Protein AF-A0A4P7X062-F1 (afdb_monomer_lite)

Secondary structure (DSSP, 8-state):
-------GGGTSSSSSTT-----HHHHHHHHHHHHHTT--SHHHHHHHHHHHHHHTHHHHHHHTGGG---SB-TTSPBPHHHHHHHHHHIIIII-GGGGGT-

Structure (mmCIF, N/CA/C/O backbone):
data_AF-A0A4P7X062-F1
#
_entry.id   AF-A0A4P7X062-F1
#
loop_
_atom_site.group_PDB
_atom_site.id
_atom_site.type_symbol
_atom_site.label_atom_id
_atom_site.label_alt_id
_atom_site.label_comp_id
_atom_site.label_asym_id
_atom_site.label_entity_id
_atom_site.label_seq_id
_atom_site.pdbx_PDB_ins_code
_atom_site.Cartn_x
_atom_site.Cartn_y
_atom_site.Cartn_z
_atom_site.occupancy
_atom_site.B_iso_or_equiv
_atom_site.auth_seq_id
_atom_site.auth_comp_id
_atom_site.auth_asym_id
_atom_site.auth_atom_id
_atom_site.pdbx_PDB_model_num
ATOM 1 N N . MET A 1 1 ? -59.685 18.393 -11.778 1.00 42.72 1 MET A N 1
ATOM 2 C CA . MET A 1 1 ? -58.347 17.810 -12.022 1.00 42.72 1 MET A CA 1
ATOM 3 C C . MET A 1 1 ? -57.324 18.698 -11.328 1.00 42.72 1 MET A C 1
ATOM 5 O O . MET A 1 1 ? -57.318 19.889 -11.600 1.00 42.72 1 MET A O 1
ATOM 9 N N . LYS A 1 2 ? -56.561 18.174 -10.360 1.00 41.25 2 LYS A N 1
ATOM 10 C CA . LYS A 1 2 ? -55.531 18.930 -9.624 1.00 41.25 2 LYS A CA 1
ATOM 11 C C . LYS A 1 2 ? -54.170 18.545 -10.199 1.00 41.25 2 LYS A C 1
ATOM 13 O O . LYS A 1 2 ? -53.728 17.418 -10.009 1.00 41.25 2 LYS A O 1
ATOM 18 N N . THR A 1 3 ? -53.551 19.460 -10.935 1.00 49.38 3 THR A N 1
ATOM 19 C CA . THR A 1 3 ? -52.223 19.268 -11.523 1.00 49.38 3 THR A CA 1
ATOM 20 C C . THR A 1 3 ? -51.179 19.500 -10.436 1.00 49.38 3 THR A C 1
ATOM 22 O O . THR A 1 3 ? -51.031 20.616 -9.942 1.00 49.38 3 THR A O 1
ATOM 25 N N . ILE A 1 4 ? -50.495 18.436 -10.018 1.00 59.69 4 ILE A N 1
ATOM 26 C CA . ILE A 1 4 ? -49.382 18.514 -9.070 1.00 59.69 4 ILE A CA 1
ATOM 27 C C . ILE A 1 4 ? -48.150 18.948 -9.865 1.00 59.69 4 ILE A C 1
ATOM 29 O O . ILE A 1 4 ? -47.609 18.179 -10.654 1.00 59.69 4 ILE A O 1
ATOM 33 N N . ILE A 1 5 ? -47.735 20.199 -9.683 1.00 60.31 5 ILE A N 1
ATOM 34 C CA . ILE A 1 5 ? -46.484 20.725 -10.229 1.00 60.31 5 ILE A CA 1
ATOM 35 C C . ILE A 1 5 ? -45.390 20.332 -9.237 1.00 60.31 5 ILE A C 1
ATOM 37 O O . ILE A 1 5 ? -45.277 20.928 -8.168 1.00 60.31 5 ILE A O 1
ATOM 41 N N . ILE A 1 6 ? -44.626 19.288 -9.558 1.00 57.81 6 ILE A N 1
ATOM 42 C CA . ILE A 1 6 ? -43.456 18.894 -8.768 1.00 57.81 6 ILE A CA 1
ATOM 43 C C . ILE A 1 6 ? -42.337 19.891 -9.105 1.00 57.81 6 ILE A C 1
ATOM 45 O O . ILE A 1 6 ? -41.926 19.958 -10.266 1.00 57.81 6 ILE A O 1
ATOM 49 N N . PRO A 1 7 ? -41.850 20.699 -8.147 1.00 51.56 7 PRO A N 1
ATOM 50 C CA . PRO A 1 7 ? -40.789 21.655 -8.419 1.00 51.56 7 PRO A CA 1
ATOM 51 C C . PRO A 1 7 ? -39.494 20.909 -8.764 1.00 51.56 7 PRO A C 1
ATOM 53 O O . PRO A 1 7 ? -39.046 20.033 -8.023 1.00 51.56 7 PRO A O 1
ATOM 56 N N . ALA A 1 8 ? -38.866 21.300 -9.876 1.00 55.34 8 ALA A N 1
ATOM 57 C CA . ALA A 1 8 ? -37.628 20.720 -10.413 1.00 55.34 8 ALA A CA 1
ATOM 58 C C . ALA A 1 8 ? -36.429 20.744 -9.437 1.00 55.34 8 ALA A C 1
ATOM 60 O O . ALA A 1 8 ? -35.408 20.109 -9.686 1.00 55.34 8 ALA A O 1
ATOM 61 N N . PHE A 1 9 ? -36.557 21.431 -8.299 1.00 49.47 9 PHE A N 1
ATOM 62 C CA . PHE A 1 9 ? -35.538 21.505 -7.256 1.00 49.47 9 PHE A CA 1
ATOM 63 C C . PHE A 1 9 ? -35.280 20.180 -6.524 1.00 49.47 9 PHE A C 1
ATOM 65 O O . PHE A 1 9 ? -34.190 19.994 -5.991 1.00 49.47 9 PHE A O 1
ATOM 72 N N . VAL A 1 10 ? -36.229 19.236 -6.518 1.00 52.72 10 VAL A N 1
ATOM 73 C CA . VAL A 1 10 ? -36.042 17.947 -5.819 1.00 52.72 10 VAL A CA 1
ATOM 74 C C . VAL A 1 10 ? -35.147 16.986 -6.615 1.00 52.72 10 VAL A C 1
ATOM 76 O O . VAL A 1 10 ? -34.474 16.141 -6.032 1.00 52.72 10 VAL A O 1
ATOM 79 N N . PHE A 1 11 ? -35.060 17.142 -7.940 1.00 47.06 11 PHE A N 1
ATOM 80 C CA . PHE A 1 11 ? -34.259 16.248 -8.785 1.00 47.06 11 PHE A CA 1
ATOM 81 C C . PHE A 1 11 ? -32.755 16.570 -8.777 1.00 47.06 11 PHE A C 1
ATOM 83 O O . PHE A 1 11 ? -31.945 15.709 -9.111 1.00 47.06 11 PHE A O 1
ATOM 90 N N . LEU A 1 12 ? -32.362 17.780 -8.361 1.00 48.06 12 LEU A N 1
ATOM 91 C CA . LEU A 1 12 ? -30.958 18.206 -8.376 1.00 48.06 12 LEU A CA 1
ATOM 92 C C . LEU A 1 12 ? -30.141 17.651 -7.193 1.00 48.06 12 LEU A C 1
ATOM 94 O O . LEU A 1 12 ? -28.920 17.565 -7.280 1.00 48.06 12 LEU A O 1
ATOM 98 N N . VAL A 1 13 ? -30.797 17.234 -6.103 1.00 50.41 13 VAL A N 1
ATOM 99 C CA . VAL A 1 13 ? -30.122 16.719 -4.893 1.00 50.41 13 VAL A CA 1
ATOM 100 C C . VAL A 1 13 ? -29.726 15.240 -5.031 1.00 50.41 13 VAL A C 1
ATOM 102 O O . VAL A 1 13 ? -28.829 14.777 -4.339 1.00 50.41 13 VAL A O 1
ATOM 105 N N . LEU A 1 14 ? -30.336 14.496 -5.960 1.00 49.44 14 LEU A N 1
ATOM 106 C CA . LEU A 1 14 ? -30.070 13.062 -6.151 1.00 49.44 14 LEU A CA 1
ATOM 107 C C . LEU A 1 14 ? -28.886 12.760 -7.087 1.00 49.44 14 LEU A C 1
ATOM 109 O O . LEU A 1 14 ? -28.454 11.614 -7.162 1.00 49.44 14 LEU A O 1
ATOM 113 N N . LEU A 1 15 ? -28.347 13.762 -7.792 1.00 49.62 15 LEU A N 1
ATOM 114 C CA . LEU A 1 15 ? -27.241 13.571 -8.743 1.00 49.62 15 LEU A CA 1
ATOM 115 C C . LEU A 1 15 ? -25.850 13.812 -8.137 1.00 49.62 15 LEU A C 1
ATOM 117 O O . LEU A 1 15 ? -24.851 13.453 -8.756 1.00 49.62 15 LEU A O 1
ATOM 121 N N . THR A 1 16 ? -25.752 14.383 -6.933 1.00 48.78 16 THR A N 1
ATOM 122 C CA . THR A 1 16 ? -24.457 14.661 -6.284 1.00 48.78 16 THR A CA 1
ATOM 123 C C . THR A 1 16 ? -23.958 13.520 -5.396 1.00 48.78 16 THR A C 1
ATOM 125 O O . THR A 1 16 ? -22.808 13.542 -4.972 1.00 48.78 16 THR A O 1
ATOM 128 N N . SER A 1 17 ? -24.766 12.485 -5.145 1.00 40.97 17 SER A N 1
ATOM 129 C CA . SER A 1 17 ? -24.389 11.369 -4.258 1.00 40.97 17 SER A CA 1
ATOM 130 C C . SER A 1 17 ? -23.526 10.283 -4.921 1.00 40.97 17 SER A C 1
ATOM 132 O O . SER A 1 17 ? -23.230 9.274 -4.289 1.00 40.97 17 SER A O 1
ATOM 134 N N . CYS A 1 18 ? -23.090 10.481 -6.169 1.00 49.00 18 CYS A N 1
ATOM 135 C CA . CYS A 1 18 ? -22.209 9.556 -6.890 1.00 49.00 18 CYS A CA 1
ATOM 136 C C . CYS A 1 18 ? -20.742 10.014 -6.937 1.00 49.00 18 CYS A C 1
ATOM 138 O O . CYS A 1 18 ? -19.995 9.583 -7.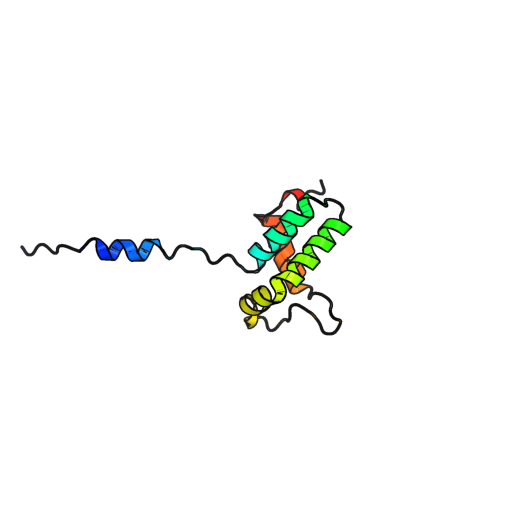814 1.00 49.00 18 CYS A O 1
ATOM 140 N N . THR A 1 19 ? -20.275 10.839 -5.996 1.00 46.19 19 THR A N 1
ATOM 141 C CA . THR A 1 19 ? -18.842 10.826 -5.678 1.00 46.19 19 THR A CA 1
ATOM 142 C C . THR A 1 19 ? -18.566 9.499 -4.979 1.00 46.19 19 THR A C 1
ATOM 144 O O . THR A 1 19 ? -18.744 9.390 -3.768 1.00 46.19 19 THR A O 1
ATOM 147 N N . LYS A 1 20 ? -18.212 8.454 -5.745 1.00 54.19 20 LYS A N 1
ATOM 148 C CA . LYS A 1 20 ? -17.607 7.236 -5.189 1.00 54.19 20 LYS A CA 1
ATOM 149 C C . LYS A 1 20 ? -16.499 7.705 -4.247 1.00 54.19 20 LYS A C 1
ATOM 151 O O . LYS A 1 20 ? -15.496 8.229 -4.724 1.00 54.19 20 LYS A O 1
ATOM 156 N N . ASN A 1 21 ? -16.692 7.563 -2.936 1.00 65.44 21 ASN A N 1
ATOM 157 C CA . ASN A 1 21 ? -15.576 7.630 -2.006 1.00 65.44 21 ASN A CA 1
ATOM 158 C C . ASN A 1 21 ? -14.636 6.502 -2.427 1.00 65.44 21 ASN A C 1
ATOM 160 O O . ASN A 1 21 ? -14.950 5.325 -2.247 1.00 65.44 21 ASN A O 1
ATOM 164 N N . GLU A 1 22 ? -13.557 6.871 -3.106 1.00 78.56 22 GLU A N 1
ATOM 165 C CA . GLU A 1 22 ? -12.501 5.956 -3.504 1.00 78.56 22 GLU A CA 1
ATOM 166 C C . GLU A 1 22 ? -11.948 5.273 -2.251 1.00 78.56 22 GLU A C 1
ATOM 168 O O . GLU A 1 22 ? -11.777 5.922 -1.217 1.00 78.56 22 GLU A O 1
ATOM 173 N N . SER A 1 23 ? -11.729 3.955 -2.298 1.00 90.06 23 SER A N 1
ATOM 174 C CA . SER A 1 23 ? -11.214 3.255 -1.123 1.00 90.06 23 SER A CA 1
ATOM 175 C C . SER A 1 23 ? -9.795 3.725 -0.810 1.00 90.06 23 SER A C 1
ATOM 177 O O . SER A 1 23 ? -8.999 4.012 -1.710 1.00 90.06 23 SER A O 1
ATOM 179 N N . ALA A 1 24 ? -9.440 3.736 0.476 1.00 92.50 24 ALA A N 1
ATOM 180 C CA . ALA A 1 24 ? -8.090 4.097 0.906 1.00 92.50 24 ALA A CA 1
ATOM 181 C C . ALA A 1 24 ? -7.014 3.203 0.254 1.00 92.50 24 ALA A C 1
ATOM 183 O O . ALA A 1 24 ? -5.901 3.661 -0.010 1.00 92.50 24 ALA A O 1
ATOM 184 N N . SER A 1 25 ? -7.349 1.948 -0.074 1.00 92.75 25 SER A N 1
ATOM 185 C CA . SER A 1 25 ? -6.474 1.043 -0.828 1.00 92.75 25 SER A CA 1
ATOM 186 C C . SER A 1 25 ? -6.188 1.525 -2.247 1.00 92.75 25 SER A C 1
ATOM 188 O O . SER A 1 25 ? -5.031 1.515 -2.652 1.00 92.75 25 SER A O 1
ATOM 190 N N . VAL A 1 26 ? -7.207 1.988 -2.978 1.00 93.38 26 VAL A N 1
ATOM 191 C CA . VAL A 1 26 ? -7.079 2.461 -4.364 1.00 93.38 26 VAL A CA 1
ATOM 192 C C . VAL A 1 26 ? -6.303 3.772 -4.403 1.00 93.38 26 VAL A C 1
ATOM 194 O O . VAL A 1 26 ? -5.389 3.928 -5.208 1.00 93.38 26 VAL A O 1
ATOM 197 N N . LYS A 1 27 ? -6.572 4.688 -3.467 1.00 93.44 27 LYS A N 1
ATOM 198 C CA . LYS A 1 27 ? -5.789 5.923 -3.341 1.00 93.44 27 LYS A CA 1
ATOM 199 C C . LYS A 1 27 ? -4.306 5.636 -3.072 1.00 93.44 27 LYS A C 1
ATOM 201 O O . LYS A 1 27 ? -3.436 6.212 -3.720 1.00 93.44 27 LYS A O 1
ATOM 206 N N . THR A 1 28 ? -4.015 4.712 -2.155 1.00 96.38 28 THR A N 1
ATOM 207 C CA . THR A 1 28 ? -2.634 4.278 -1.876 1.00 96.38 28 THR A CA 1
ATOM 208 C C . THR A 1 28 ? -2.003 3.594 -3.090 1.00 96.38 28 THR A C 1
ATOM 210 O O . THR A 1 28 ? -0.838 3.832 -3.400 1.00 96.38 28 THR A O 1
ATOM 213 N N . ALA A 1 29 ? -2.773 2.773 -3.805 1.00 96.25 29 ALA A N 1
ATOM 214 C CA . ALA A 1 29 ? -2.320 2.076 -5.000 1.00 96.25 29 ALA A CA 1
ATOM 215 C C . ALA A 1 29 ? -1.932 3.046 -6.119 1.00 96.25 29 ALA A C 1
ATOM 217 O O . ALA A 1 29 ? -0.895 2.847 -6.738 1.00 96.25 29 ALA A O 1
ATOM 218 N N . LYS A 1 30 ? -2.680 4.139 -6.322 1.00 94.75 30 LYS A N 1
ATOM 219 C CA . LYS A 1 30 ? -2.315 5.206 -7.271 1.00 94.75 30 LYS A CA 1
ATOM 220 C C . LYS A 1 30 ? -0.969 5.844 -6.953 1.00 94.75 30 LYS A C 1
ATOM 222 O O . LYS A 1 30 ? -0.163 6.052 -7.857 1.00 94.75 30 LYS A O 1
ATOM 227 N N . LEU A 1 31 ? -0.713 6.133 -5.676 1.00 94.75 31 LEU A N 1
ATOM 228 C CA . LEU A 1 31 ? 0.570 6.686 -5.228 1.00 94.75 31 LEU A CA 1
ATOM 229 C C . LEU A 1 31 ? 1.713 5.695 -5.477 1.00 94.75 31 LEU A C 1
ATOM 231 O O . LEU A 1 31 ? 2.729 6.052 -6.076 1.00 94.75 31 LEU A O 1
ATOM 235 N N . ALA A 1 32 ? 1.522 4.433 -5.082 1.00 95.25 32 ALA A N 1
ATOM 236 C CA . ALA A 1 32 ? 2.493 3.369 -5.323 1.00 95.25 32 ALA A CA 1
ATOM 237 C C . ALA A 1 32 ? 2.761 3.183 -6.826 1.00 95.25 32 ALA A C 1
ATOM 239 O O . ALA A 1 32 ? 3.913 3.057 -7.238 1.00 95.25 32 A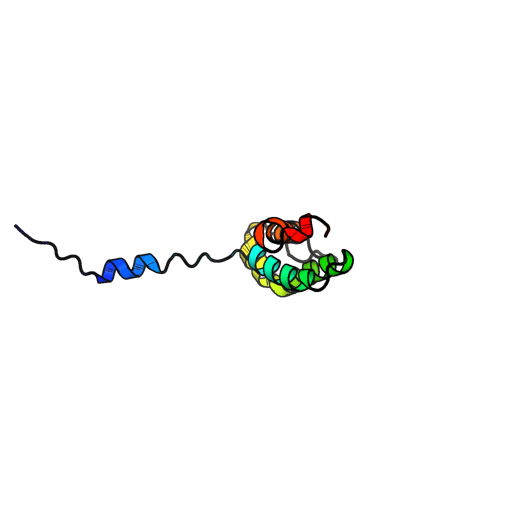LA A O 1
ATOM 240 N N . CYS A 1 33 ? 1.708 3.239 -7.638 1.00 94.25 33 CYS A N 1
ATOM 241 C CA . CYS A 1 33 ? 1.746 3.105 -9.084 1.00 94.25 33 CYS A CA 1
ATOM 242 C C . CYS A 1 33 ? 2.533 4.222 -9.772 1.00 94.25 33 CYS A C 1
ATOM 244 O O . CYS A 1 33 ? 3.443 3.962 -10.564 1.00 94.25 33 CYS A O 1
ATOM 246 N N . ALA A 1 34 ? 2.237 5.475 -9.424 1.00 92.69 34 ALA A N 1
ATOM 247 C CA . ALA A 1 34 ? 2.944 6.634 -9.955 1.00 92.69 34 ALA A CA 1
ATOM 248 C C . ALA A 1 34 ? 4.454 6.558 -9.666 1.00 92.69 34 ALA A C 1
ATOM 250 O O . ALA A 1 34 ? 5.271 6.894 -10.517 1.00 92.69 34 ALA A O 1
ATOM 251 N N . CYS A 1 35 ? 4.839 6.053 -8.492 1.00 93.81 35 CYS A N 1
ATOM 252 C CA . CYS A 1 35 ? 6.241 5.812 -8.163 1.00 93.81 35 CYS A CA 1
ATOM 253 C C . CYS A 1 35 ? 6.829 4.619 -8.943 1.00 93.81 35 CYS A C 1
ATOM 255 O O . CYS A 1 35 ? 7.916 4.729 -9.515 1.00 93.81 35 CYS A O 1
ATOM 257 N N . ALA A 1 36 ? 6.119 3.490 -9.005 1.00 91.12 36 ALA A N 1
ATOM 258 C CA . ALA A 1 36 ? 6.607 2.243 -9.596 1.00 91.12 36 ALA A CA 1
ATOM 259 C C . ALA A 1 36 ? 6.791 2.322 -11.119 1.00 91.12 36 ALA A C 1
ATOM 261 O O . ALA A 1 36 ? 7.754 1.781 -11.651 1.00 91.12 36 ALA A O 1
ATOM 262 N N . THR A 1 37 ? 5.932 3.061 -11.821 1.00 87.50 37 THR A N 1
ATOM 263 C CA . THR A 1 37 ? 6.069 3.296 -13.271 1.00 87.50 37 THR A CA 1
ATOM 264 C C . THR A 1 37 ? 7.368 4.024 -13.635 1.00 87.50 37 THR A C 1
ATOM 266 O O . THR A 1 37 ? 7.890 3.830 -14.732 1.00 87.50 37 THR A O 1
ATOM 269 N N . THR A 1 38 ? 7.929 4.802 -12.700 1.00 86.19 38 THR A N 1
ATOM 270 C CA . THR A 1 38 ? 9.241 5.461 -12.840 1.00 86.19 38 THR A CA 1
ATOM 271 C C . THR A 1 38 ? 10.417 4.622 -12.321 1.00 86.19 38 THR A C 1
ATOM 273 O O . THR A 1 38 ? 11.562 4.924 -12.644 1.00 86.19 38 THR A O 1
ATOM 276 N N . ASN A 1 39 ? 10.151 3.560 -11.550 1.00 80.25 39 ASN A N 1
ATOM 277 C CA . ASN A 1 39 ? 11.143 2.672 -10.933 1.00 80.25 39 ASN A CA 1
ATOM 278 C C . ASN A 1 39 ? 10.753 1.202 -11.167 1.00 80.25 39 ASN A C 1
ATOM 280 O O . ASN A 1 39 ? 10.344 0.508 -10.237 1.00 80.25 39 ASN A O 1
ATOM 284 N N . GLN A 1 40 ? 10.864 0.743 -12.417 1.00 76.44 40 GLN A N 1
ATOM 285 C CA . GLN A 1 40 ? 10.350 -0.564 -12.863 1.00 76.44 40 GLN A CA 1
ATOM 286 C C . GLN A 1 40 ? 11.146 -1.774 -12.341 1.00 76.44 40 GLN A C 1
ATOM 288 O O . GLN A 1 40 ? 10.708 -2.914 -12.474 1.00 76.44 40 GLN A O 1
ATOM 293 N N . GLU A 1 41 ? 12.297 -1.559 -11.703 1.00 83.31 41 GLU A N 1
ATOM 294 C CA . GLU A 1 41 ? 13.022 -2.640 -11.036 1.00 83.31 41 GLU A CA 1
ATOM 295 C C . GLU A 1 41 ? 12.233 -3.173 -9.832 1.00 83.31 41 GLU A C 1
ATOM 297 O O . GLU A 1 41 ? 11.660 -2.406 -9.058 1.00 83.31 41 GLU A O 1
ATOM 302 N N . SER A 1 42 ? 12.259 -4.492 -9.617 1.00 80.88 42 SER A N 1
ATOM 303 C CA . SER A 1 42 ? 11.504 -5.167 -8.546 1.00 80.88 42 SER A CA 1
ATOM 304 C C . SER A 1 42 ? 11.695 -4.527 -7.160 1.00 80.88 42 SER A C 1
ATOM 306 O O . SER A 1 42 ? 10.729 -4.348 -6.411 1.00 80.88 42 SER A O 1
ATOM 308 N N . ASP A 1 43 ? 12.927 -4.156 -6.805 1.00 86.81 43 ASP A N 1
ATOM 309 C CA . ASP A 1 43 ? 13.216 -3.515 -5.517 1.00 86.81 43 ASP A CA 1
ATOM 310 C C . ASP A 1 43 ? 12.690 -2.072 -5.451 1.00 86.81 43 ASP A C 1
ATOM 312 O O . ASP A 1 43 ? 12.219 -1.631 -4.398 1.00 86.81 43 ASP A O 1
ATOM 316 N N . GLY A 1 44 ? 12.682 -1.367 -6.587 1.00 88.31 44 GLY A N 1
ATOM 317 C CA . GLY A 1 44 ? 12.075 -0.047 -6.747 1.00 88.31 44 GLY A CA 1
ATOM 318 C C . GLY A 1 44 ? 10.560 -0.087 -6.559 1.00 88.31 44 GLY A C 1
ATOM 319 O O . GLY A 1 44 ? 10.028 0.644 -5.723 1.00 88.31 44 GLY A O 1
ATOM 320 N N . VAL A 1 45 ? 9.874 -1.013 -7.236 1.00 90.00 45 VAL A N 1
ATOM 321 C CA . VAL A 1 45 ? 8.423 -1.230 -7.094 1.00 90.00 45 VAL A CA 1
ATOM 322 C C . VAL A 1 45 ? 8.057 -1.561 -5.646 1.00 90.00 45 VAL A C 1
ATOM 324 O O . VAL A 1 45 ? 7.132 -0.974 -5.078 1.00 90.00 45 VAL A O 1
ATOM 327 N N . ARG A 1 46 ? 8.814 -2.459 -5.000 1.00 91.81 46 ARG A N 1
ATOM 328 C CA . ARG A 1 46 ? 8.593 -2.813 -3.591 1.00 91.81 46 ARG A CA 1
ATOM 329 C C . ARG A 1 46 ? 8.764 -1.607 -2.668 1.00 91.81 46 ARG A C 1
ATOM 331 O O . ARG A 1 46 ? 7.972 -1.444 -1.738 1.00 91.81 46 ARG A O 1
ATOM 338 N N . LYS A 1 47 ? 9.780 -0.773 -2.897 1.00 94.94 47 LYS A N 1
ATOM 339 C CA . LYS A 1 47 ? 9.990 0.455 -2.123 1.00 94.94 47 LYS A CA 1
ATOM 340 C C . LYS A 1 47 ? 8.832 1.435 -2.321 1.00 94.94 47 LYS A C 1
ATOM 342 O O . LYS A 1 47 ? 8.283 1.899 -1.328 1.00 94.94 47 LYS A O 1
ATOM 347 N N . CYS A 1 48 ? 8.404 1.663 -3.561 1.00 95.62 48 CYS A N 1
ATOM 348 C CA . CYS A 1 48 ? 7.256 2.511 -3.888 1.00 95.62 48 CYS A CA 1
ATOM 349 C C . CYS A 1 48 ? 5.977 2.075 -3.159 1.00 95.62 48 CYS A C 1
ATOM 351 O O . CYS A 1 48 ? 5.290 2.902 -2.562 1.00 95.62 48 CYS A O 1
ATOM 353 N N . LEU A 1 49 ? 5.692 0.769 -3.141 1.00 96.00 49 LEU A N 1
ATOM 354 C CA . LEU A 1 49 ? 4.549 0.212 -2.419 1.00 96.00 49 LEU A CA 1
ATOM 355 C C . LEU A 1 49 ? 4.636 0.483 -0.910 1.00 96.00 49 LEU A C 1
ATOM 357 O O . LEU A 1 49 ? 3.668 0.943 -0.304 1.00 96.00 49 LEU A O 1
ATOM 361 N N . LYS A 1 50 ? 5.795 0.210 -0.294 1.00 96.25 50 LYS A N 1
ATOM 362 C CA . LYS A 1 50 ? 5.992 0.425 1.147 1.00 96.25 50 LYS A CA 1
A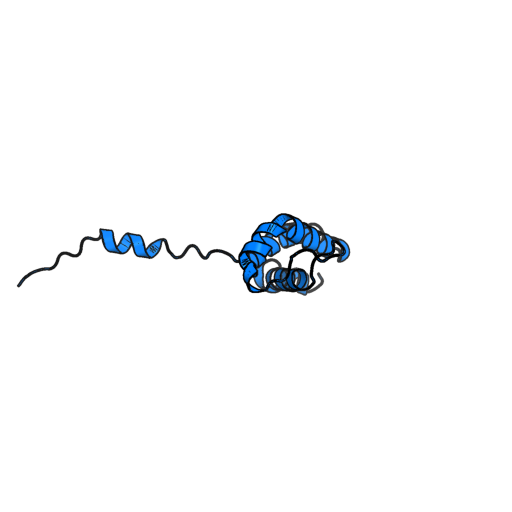TOM 363 C C . LYS A 1 50 ? 5.889 1.905 1.526 1.00 96.25 50 LYS A C 1
ATOM 365 O O . LYS A 1 50 ? 5.281 2.222 2.547 1.00 96.25 50 LYS A O 1
ATOM 370 N N . ASP A 1 51 ? 6.474 2.789 0.726 1.00 97.12 51 ASP A N 1
ATOM 371 C CA . ASP A 1 51 ? 6.475 4.231 0.976 1.00 97.12 51 ASP A CA 1
ATOM 372 C C . ASP A 1 51 ? 5.050 4.799 0.870 1.00 97.12 51 ASP A C 1
ATOM 374 O O . ASP A 1 51 ? 4.605 5.486 1.788 1.00 97.12 51 ASP A O 1
ATOM 378 N N . ALA A 1 52 ? 4.286 4.405 -0.155 1.00 97.50 52 ALA A N 1
ATOM 379 C CA . ALA A 1 52 ? 2.891 4.819 -0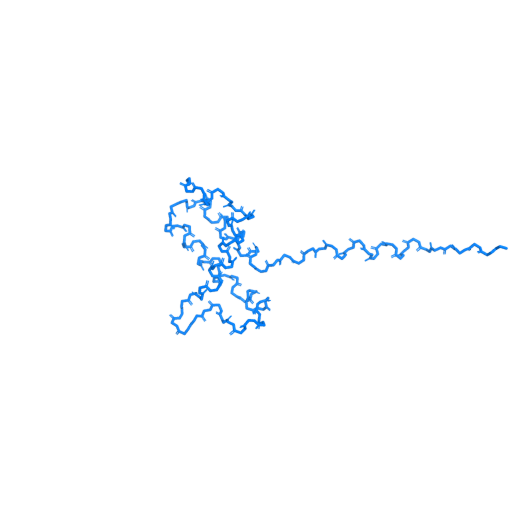.314 1.00 97.50 52 ALA A CA 1
ATOM 380 C C . ALA A 1 52 ? 2.000 4.367 0.858 1.00 97.50 52 ALA A C 1
ATOM 382 O O . ALA A 1 52 ? 1.193 5.147 1.363 1.00 97.50 52 ALA A O 1
ATOM 383 N N . ILE A 1 53 ? 2.160 3.125 1.337 1.00 97.94 53 ILE A N 1
ATOM 384 C CA . ILE A 1 53 ? 1.406 2.627 2.501 1.00 97.94 53 ILE A CA 1
ATOM 385 C C . ILE A 1 53 ? 1.744 3.426 3.766 1.00 97.94 53 ILE A C 1
ATOM 387 O O . ILE A 1 53 ? 0.847 3.747 4.545 1.00 97.94 53 ILE A O 1
ATOM 391 N N . LYS A 1 54 ? 3.022 3.765 3.979 1.00 97.31 54 LYS A N 1
ATOM 392 C CA . LYS A 1 54 ? 3.442 4.586 5.124 1.00 97.31 54 LYS A CA 1
ATOM 393 C C . LYS A 1 54 ? 2.873 5.998 5.041 1.00 97.31 54 LYS A C 1
ATOM 395 O O . LYS A 1 54 ? 2.381 6.504 6.046 1.00 97.31 54 LYS A O 1
ATOM 400 N N . GLU A 1 55 ? 2.920 6.609 3.860 1.00 97.00 55 GLU A N 1
ATOM 401 C CA . GLU A 1 55 ? 2.380 7.948 3.614 1.00 97.00 55 GLU A CA 1
ATOM 402 C C . GLU A 1 55 ? 0.869 7.998 3.870 1.00 97.00 55 GLU A C 1
ATOM 404 O O . GLU A 1 55 ? 0.383 8.919 4.523 1.00 97.00 55 GLU A O 1
ATOM 409 N N . ASN A 1 56 ? 0.135 6.962 3.450 1.00 96.44 56 ASN A N 1
ATOM 410 C CA . ASN A 1 56 ? -1.317 6.905 3.597 1.00 96.44 56 ASN A CA 1
ATOM 411 C C . ASN A 1 56 ? -1.803 6.125 4.836 1.00 96.44 56 ASN A C 1
ATOM 413 O O . ASN A 1 56 ? -2.970 5.732 4.916 1.00 96.44 56 ASN A O 1
ATOM 417 N N . LYS A 1 57 ? -0.920 5.907 5.822 1.00 96.44 57 LYS A N 1
ATOM 418 C CA . LYS A 1 57 ? -1.177 5.089 7.020 1.00 96.44 57 LYS A CA 1
ATOM 419 C C . LYS A 1 57 ? -2.487 5.449 7.717 1.00 96.44 57 LYS A C 1
ATOM 421 O O . LYS A 1 57 ? -3.299 4.573 7.990 1.00 96.44 57 LYS A O 1
ATOM 426 N N . GLN A 1 58 ? -2.689 6.730 8.016 1.00 95.69 58 GLN A N 1
ATOM 427 C CA . GLN A 1 58 ? -3.843 7.173 8.798 1.00 95.69 58 GLN A CA 1
ATOM 428 C C . GLN A 1 58 ? -5.163 6.908 8.066 1.00 95.69 58 GLN A C 1
ATOM 430 O O . GLN A 1 58 ? -6.138 6.484 8.680 1.00 95.69 58 GLN A O 1
ATOM 435 N N . GLU A 1 59 ? -5.203 7.140 6.756 1.00 95.75 59 GLU A N 1
ATOM 436 C CA . GLU A 1 59 ? -6.410 6.931 5.957 1.00 95.75 59 GLU A CA 1
ATOM 437 C C . GLU A 1 59 ? -6.745 5.442 5.840 1.00 95.75 59 GLU A C 1
ATOM 439 O O . GLU A 1 59 ? -7.906 5.059 5.980 1.00 95.75 59 GLU A O 1
ATOM 444 N N . LEU A 1 60 ? -5.723 4.596 5.679 1.00 96.31 60 LEU A N 1
ATOM 445 C CA . LEU A 1 60 ? -5.865 3.142 5.718 1.00 96.31 60 LEU A CA 1
ATOM 446 C C . LEU A 1 60 ? -6.390 2.660 7.081 1.00 96.31 60 LEU A C 1
ATOM 448 O O . LEU A 1 60 ? -7.341 1.882 7.117 1.00 96.31 60 LEU A O 1
ATOM 452 N N . GLU A 1 61 ? -5.843 3.158 8.193 1.00 95.62 61 GLU A N 1
ATOM 453 C CA . GLU A 1 61 ? -6.301 2.803 9.547 1.00 95.62 61 GLU A CA 1
ATOM 454 C C . GLU A 1 61 ? -7.748 3.239 9.802 1.00 95.62 61 GLU A C 1
ATOM 456 O O . GLU A 1 61 ? -8.513 2.502 10.418 1.00 95.62 61 GLU A O 1
ATOM 461 N N . VAL A 1 62 ? -8.155 4.412 9.309 1.00 95.25 62 VAL A N 1
ATOM 462 C CA . VAL A 1 62 ? -9.533 4.905 9.457 1.00 95.25 62 VAL A CA 1
ATOM 463 C C . VAL A 1 62 ? -10.507 4.094 8.605 1.00 95.25 62 VAL A C 1
ATOM 465 O O . VAL A 1 62 ? -11.574 3.716 9.092 1.00 95.25 62 VAL A O 1
ATOM 468 N N . PHE A 1 63 ? -10.154 3.821 7.348 1.00 95.25 63 PHE A N 1
ATOM 469 C CA . PHE A 1 63 ? -11.024 3.114 6.408 1.00 95.25 63 PHE A CA 1
ATOM 470 C C . PHE A 1 63 ? -11.194 1.636 6.784 1.00 95.25 63 PHE A C 1
ATOM 472 O O . PHE A 1 63 ? -12.291 1.096 6.670 1.00 95.25 63 PHE A O 1
ATOM 479 N N . TYR A 1 64 ? -10.131 0.993 7.278 1.00 94.31 64 TYR A N 1
ATOM 480 C CA . TYR A 1 64 ? -10.121 -0.421 7.670 1.00 94.31 64 TYR A CA 1
ATOM 481 C C . TYR A 1 64 ? -10.136 -0.631 9.188 1.00 94.31 64 TYR A C 1
ATOM 483 O O . TYR A 1 64 ? -9.767 -1.707 9.662 1.00 94.31 64 TYR A O 1
ATOM 491 N N . LYS A 1 65 ? -10.603 0.356 9.963 1.00 93.62 65 LYS A N 1
ATOM 492 C CA . LYS A 1 65 ? -10.633 0.300 11.437 1.00 93.62 65 LYS A CA 1
ATOM 493 C C . LYS A 1 65 ? -11.317 -0.958 11.984 1.00 93.62 65 LYS A C 1
ATOM 495 O O . LYS A 1 65 ? -10.874 -1.516 12.981 1.00 93.62 65 LYS A O 1
ATOM 500 N N . ASP A 1 66 ? -12.353 -1.441 11.294 1.00 95.06 66 ASP A N 1
ATOM 501 C CA . ASP A 1 66 ? -13.167 -2.580 11.730 1.00 95.06 66 ASP A CA 1
ATOM 502 C C . ASP A 1 66 ? -12.397 -3.913 11.656 1.00 95.06 66 ASP A C 1
ATOM 504 O O . ASP A 1 66 ? -12.787 -4.895 12.285 1.00 95.06 66 ASP A O 1
ATOM 508 N N . THR A 1 67 ? -11.270 -3.948 10.933 1.00 92.88 67 THR A N 1
ATOM 509 C CA . THR A 1 67 ? -10.371 -5.112 10.897 1.00 92.88 67 THR A CA 1
ATOM 510 C C . THR A 1 67 ? -9.585 -5.283 12.197 1.00 92.88 67 THR A C 1
ATOM 512 O O . THR A 1 67 ? -9.128 -6.386 12.484 1.00 92.88 67 THR A O 1
ATOM 515 N N . ASN A 1 68 ? -9.424 -4.214 12.990 1.00 93.56 68 ASN A N 1
ATOM 516 C CA . ASN A 1 68 ? -8.531 -4.150 14.153 1.00 93.56 68 ASN A CA 1
ATOM 517 C C . ASN A 1 68 ? -7.071 -4.554 13.849 1.00 93.56 68 ASN A C 1
ATOM 519 O O . ASN A 1 68 ? -6.333 -4.950 14.752 1.00 93.56 68 ASN A O 1
ATOM 523 N N . ILE A 1 69 ? -6.638 -4.448 12.588 1.00 95.12 69 ILE A N 1
ATOM 524 C CA . ILE A 1 6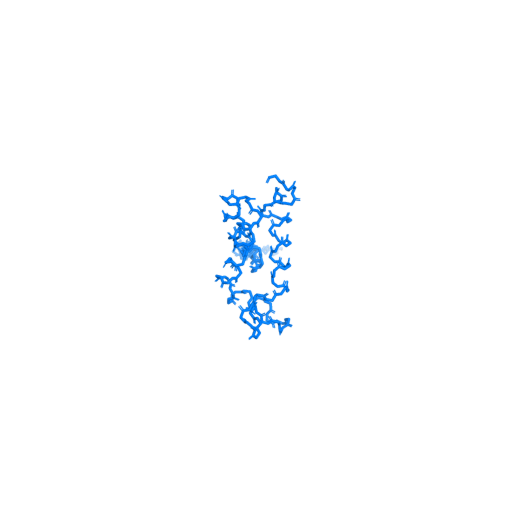9 ? -5.258 -4.705 12.171 1.00 95.12 69 ILE A CA 1
ATOM 525 C C . ILE A 1 69 ? -4.553 -3.353 11.994 1.00 95.12 69 ILE A C 1
ATOM 527 O O . ILE A 1 69 ? -4.948 -2.583 11.115 1.00 95.12 69 ILE A O 1
ATOM 531 N N . PRO A 1 70 ? -3.513 -3.028 12.781 1.00 96.06 70 PRO A N 1
ATOM 532 C CA . PRO A 1 70 ? -2.757 -1.795 12.583 1.00 96.06 70 PRO A CA 1
ATOM 533 C C . PRO A 1 70 ? -1.927 -1.865 11.294 1.00 96.06 70 PRO A C 1
ATOM 535 O O . PRO A 1 70 ? -1.474 -2.940 10.893 1.00 96.06 70 PRO A O 1
ATOM 538 N N . VAL A 1 71 ? -1.699 -0.716 10.646 1.00 97.00 71 VAL A N 1
ATOM 539 C CA . VAL A 1 71 ? -0.877 -0.651 9.419 1.00 97.00 71 VAL A CA 1
ATOM 540 C C . VAL A 1 71 ? 0.569 -1.041 9.691 1.00 97.00 71 VAL A C 1
ATOM 542 O O . VAL A 1 71 ? 1.191 -1.697 8.859 1.00 97.00 71 VAL A O 1
ATOM 545 N N . MET A 1 72 ? 1.086 -0.666 10.859 1.00 97.00 72 MET A N 1
ATOM 546 C CA . MET A 1 72 ? 2.424 -1.023 11.321 1.00 97.00 72 MET A CA 1
ATOM 547 C C . MET A 1 72 ? 2.314 -2.057 12.441 1.00 97.00 72 MET A C 1
ATOM 549 O O . MET A 1 72 ? 1.497 -1.894 13.348 1.00 97.00 72 MET A O 1
ATOM 553 N N . ASP A 1 73 ? 3.124 -3.109 12.388 1.00 92.06 73 ASP A N 1
ATOM 554 C CA . ASP A 1 73 ? 3.226 -4.099 13.455 1.00 92.06 73 ASP A CA 1
ATOM 555 C C . ASP A 1 73 ? 4.151 -3.628 14.596 1.00 92.06 73 ASP A C 1
ATOM 557 O O . ASP A 1 73 ? 4.731 -2.538 14.569 1.00 92.06 73 ASP A O 1
ATOM 561 N N . ASN A 1 74 ? 4.309 -4.471 15.619 1.00 92.62 74 ASN A N 1
ATOM 562 C CA . ASN A 1 74 ? 5.146 -4.169 16.786 1.00 92.62 74 ASN A CA 1
ATOM 563 C C . ASN A 1 74 ? 6.645 -4.044 16.454 1.00 92.62 74 ASN A C 1
ATOM 565 O O . ASN A 1 74 ? 7.401 -3.509 17.262 1.00 92.62 74 ASN A O 1
ATOM 569 N N . ASN A 1 75 ? 7.078 -4.520 15.285 1.00 95.69 75 ASN A N 1
ATOM 570 C CA . ASN A 1 75 ? 8.454 -4.425 14.807 1.00 95.69 75 ASN A CA 1
ATOM 571 C C . ASN A 1 75 ? 8.674 -3.189 13.922 1.00 95.69 75 ASN A C 1
ATOM 573 O O . ASN A 1 75 ? 9.753 -3.031 13.360 1.00 95.69 75 ASN A O 1
ATOM 577 N N . SER A 1 76 ? 7.679 -2.302 13.803 1.00 93.44 76 SER A N 1
ATOM 578 C CA . SER A 1 76 ? 7.693 -1.181 12.855 1.00 93.44 76 SER A CA 1
ATOM 579 C C . SER A 1 76 ? 7.784 -1.622 11.388 1.00 93.44 76 SER A C 1
ATOM 581 O O . SER A 1 76 ? 8.239 -0.854 10.537 1.00 93.44 76 SER A O 1
ATOM 583 N N . GLU A 1 77 ? 7.304 -2.824 11.070 1.00 95.81 77 GLU A N 1
ATOM 584 C CA . GLU A 1 77 ? 7.108 -3.290 9.700 1.00 95.81 77 GLU A CA 1
ATOM 585 C C . GLU A 1 77 ? 5.653 -3.100 9.267 1.00 95.81 77 GLU A C 1
ATOM 587 O O . GLU A 1 77 ? 4.730 -3.050 10.079 1.00 95.81 77 GLU A O 1
ATOM 592 N N . ILE A 1 78 ? 5.435 -2.976 7.959 1.00 97.25 78 ILE A N 1
ATOM 593 C CA . ILE A 1 78 ? 4.084 -2.851 7.406 1.00 97.25 78 ILE A CA 1
ATOM 594 C C . ILE A 1 78 ? 3.394 -4.209 7.500 1.00 97.25 78 ILE A C 1
ATOM 596 O O . ILE A 1 78 ? 3.922 -5.215 7.021 1.00 97.25 78 ILE A O 1
ATOM 600 N N . ASN A 1 79 ? 2.187 -4.231 8.056 1.00 96.94 79 ASN A N 1
ATOM 601 C CA . ASN A 1 79 ? 1.407 -5.449 8.160 1.00 96.94 79 ASN A CA 1
ATOM 602 C C . ASN A 1 79 ? 1.046 -5.990 6.763 1.00 96.94 79 ASN A C 1
ATOM 604 O O . ASN A 1 79 ? 0.581 -5.255 5.885 1.00 96.94 79 ASN A O 1
ATOM 608 N N . ALA A 1 80 ? 1.233 -7.299 6.569 1.00 95.38 80 ALA A N 1
ATOM 609 C CA . ALA A 1 80 ? 1.012 -7.979 5.295 1.00 95.38 80 ALA A CA 1
ATOM 610 C C . ALA A 1 80 ? -0.406 -7.784 4.732 1.00 95.38 80 ALA A C 1
ATOM 612 O O . ALA A 1 80 ? -0.565 -7.762 3.512 1.00 95.38 80 ALA A O 1
ATOM 613 N N . PHE A 1 81 ? -1.407 -7.583 5.598 1.00 95.38 81 PHE A N 1
ATOM 614 C CA . PHE A 1 81 ? -2.772 -7.248 5.192 1.00 95.38 81 PHE A CA 1
ATOM 615 C C . PHE A 1 81 ? -2.805 -6.030 4.255 1.00 95.38 81 PHE A C 1
ATOM 617 O O . PHE A 1 81 ? -3.363 -6.104 3.162 1.00 95.38 81 PHE A O 1
ATOM 624 N N . TYR A 1 82 ? -2.142 -4.934 4.632 1.00 96.56 82 TYR A N 1
ATOM 625 C CA . TYR A 1 82 ? -2.135 -3.701 3.840 1.00 96.56 82 TYR A CA 1
ATOM 626 C C . TYR A 1 82 ? -1.257 -3.813 2.594 1.00 96.56 82 TYR A C 1
ATOM 628 O O . TYR A 1 82 ? -1.597 -3.239 1.562 1.00 96.56 82 TYR A O 1
ATOM 636 N N . ILE A 1 83 ? -0.173 -4.595 2.654 1.00 96.12 83 ILE A N 1
ATOM 637 C CA . ILE A 1 83 ? 0.647 -4.899 1.471 1.00 96.12 83 ILE A CA 1
ATOM 638 C C . ILE A 1 83 ? -0.209 -5.603 0.419 1.00 96.12 83 ILE A C 1
ATOM 640 O O . ILE A 1 83 ? -0.255 -5.160 -0.723 1.00 96.12 83 ILE A O 1
ATOM 644 N N . GLN A 1 84 ? -0.908 -6.674 0.800 1.00 95.06 84 GLN A N 1
ATOM 645 C CA . GLN A 1 84 ? -1.752 -7.440 -0.115 1.00 95.06 84 GLN A CA 1
ATOM 646 C C . GLN A 1 84 ? -2.890 -6.590 -0.681 1.00 95.06 84 GLN A C 1
ATOM 648 O O . GLN A 1 84 ? -3.104 -6.573 -1.888 1.00 95.06 84 GLN A O 1
ATOM 653 N N . LEU A 1 85 ? -3.582 -5.856 0.186 1.00 94.94 85 LEU A N 1
ATOM 654 C CA . LEU A 1 85 ? -4.706 -4.996 -0.169 1.00 94.94 85 LEU A CA 1
ATOM 655 C C . LEU A 1 85 ? -4.327 -3.926 -1.205 1.00 94.94 85 LEU A C 1
ATOM 657 O O . LEU A 1 85 ? -5.027 -3.749 -2.201 1.00 94.94 85 LEU A O 1
ATOM 661 N N . VAL A 1 86 ? -3.219 -3.215 -0.980 1.00 96.19 86 VAL A N 1
ATOM 662 C CA . VAL A 1 86 ? -2.757 -2.160 -1.892 1.00 96.19 86 VAL A CA 1
ATOM 663 C C . VAL A 1 86 ? -2.143 -2.758 -3.153 1.00 96.19 86 VAL A C 1
ATOM 665 O O . VAL A 1 86 ? -2.386 -2.241 -4.237 1.00 96.19 86 VAL A O 1
ATOM 668 N N . MET A 1 87 ? -1.402 -3.863 -3.045 1.00 94.00 87 MET A N 1
ATOM 669 C CA . MET A 1 87 ? -0.818 -4.532 -4.209 1.00 94.00 87 MET A CA 1
ATOM 670 C C . MET A 1 87 ? -1.895 -5.082 -5.151 1.00 94.00 87 MET A C 1
ATOM 672 O O . MET A 1 87 ? -1.756 -4.934 -6.357 1.00 94.00 87 MET A O 1
ATOM 676 N N . MET A 1 88 ? -2.984 -5.657 -4.629 1.00 93.38 88 MET A N 1
ATOM 677 C CA . MET A 1 88 ? -4.111 -6.093 -5.463 1.00 93.38 88 MET A CA 1
ATOM 678 C C . MET A 1 88 ? -4.749 -4.913 -6.194 1.00 93.38 88 MET A C 1
ATOM 680 O O . MET A 1 88 ? -4.849 -4.950 -7.413 1.00 93.38 88 MET A O 1
ATOM 684 N N . ALA A 1 89 ? -5.085 -3.829 -5.486 1.00 93.56 89 ALA A N 1
ATOM 685 C CA . ALA A 1 89 ? -5.631 -2.629 -6.126 1.00 93.56 89 ALA A CA 1
ATOM 686 C C . ALA A 1 89 ? -4.671 -2.057 -7.189 1.00 93.56 89 ALA A C 1
ATOM 688 O O . ALA A 1 89 ? -5.077 -1.697 -8.289 1.00 93.56 89 ALA A O 1
ATOM 689 N N . MET A 1 90 ? -3.372 -2.041 -6.894 1.00 92.31 90 MET A N 1
ATOM 690 C CA . MET A 1 90 ? -2.351 -1.562 -7.819 1.00 92.31 90 MET A CA 1
ATOM 691 C C . MET A 1 90 ? -2.265 -2.418 -9.085 1.00 92.31 90 MET A C 1
ATOM 693 O O . MET A 1 90 ? -2.220 -1.861 -10.173 1.00 92.31 90 MET A O 1
ATOM 697 N N . LEU A 1 91 ? -2.270 -3.746 -8.969 1.00 90.88 91 LEU A N 1
ATOM 698 C CA . LEU A 1 91 ? -2.118 -4.650 -10.113 1.00 90.88 91 LEU A CA 1
ATOM 699 C C . LEU A 1 91 ? -3.422 -4.887 -10.887 1.00 90.88 91 LEU A C 1
ATOM 701 O O . LEU A 1 91 ? -3.375 -5.221 -12.066 1.00 90.88 91 LEU A O 1
ATOM 705 N N . GLU A 1 92 ? -4.583 -4.743 -10.251 1.00 88.38 92 GLU A N 1
ATOM 706 C CA . GLU A 1 92 ? -5.874 -4.950 -10.910 1.00 88.38 92 GLU A CA 1
ATOM 707 C C . GLU A 1 92 ? -6.362 -3.701 -11.644 1.00 88.38 92 GLU A C 1
ATOM 709 O O . GLU A 1 92 ? -6.941 -3.828 -12.726 1.00 88.38 92 GLU A O 1
ATOM 714 N N . THR A 1 93 ? -6.155 -2.505 -11.075 1.00 82.88 93 THR A N 1
ATOM 715 C CA . THR A 1 93 ? -6.790 -1.283 -11.592 1.00 82.88 93 THR A CA 1
ATOM 716 C C . THR A 1 93 ? -5.826 -0.160 -11.953 1.00 82.88 93 THR A C 1
ATOM 718 O O . THR A 1 93 ? -6.099 0.536 -12.928 1.00 82.88 93 THR A O 1
ATOM 721 N N . GLU A 1 94 ? -4.715 0.025 -11.231 1.00 88.44 94 GLU A N 1
ATOM 722 C CA . GLU A 1 94 ? -3.896 1.242 -11.390 1.00 88.44 94 GLU A CA 1
ATOM 723 C C . GLU A 1 94 ? -2.681 1.081 -12.323 1.00 88.44 94 GLU A C 1
ATOM 725 O O . GLU A 1 94 ? -2.467 1.938 -13.175 1.00 88.44 94 GLU A O 1
ATOM 730 N N . CYS A 1 95 ? -1.909 -0.004 -12.210 1.00 88.75 95 CYS A N 1
ATOM 731 C CA . CYS A 1 95 ? -0.855 -0.381 -13.166 1.00 88.75 95 CYS A CA 1
ATOM 732 C C . CYS A 1 95 ? -0.791 -1.904 -13.384 1.00 88.75 95 CYS A C 1
ATOM 734 O O . CYS A 1 95 ? 0.101 -2.595 -12.866 1.00 88.75 95 CYS A O 1
ATOM 736 N N . PRO A 1 96 ? -1.726 -2.455 -14.180 1.00 86.12 96 PRO A N 1
ATOM 737 C CA . PRO A 1 96 ? -1.744 -3.875 -14.526 1.00 86.12 96 PRO A CA 1
ATOM 738 C C . PRO A 1 96 ? -0.511 -4.339 -15.311 1.00 86.12 96 PRO A C 1
ATOM 740 O O . PRO A 1 96 ? -0.191 -5.526 -15.321 1.00 86.12 96 PRO A O 1
ATOM 743 N N . GLU A 1 97 ? 0.228 -3.433 -15.948 1.00 84.19 97 GLU A N 1
ATOM 744 C CA . GLU A 1 97 ? 1.474 -3.740 -16.647 1.00 84.19 97 GLU A CA 1
ATOM 745 C C . GLU A 1 97 ? 2.563 -4.299 -15.725 1.00 84.19 97 GLU A C 1
ATOM 747 O O . GLU A 1 97 ? 3.356 -5.133 -16.164 1.00 84.19 97 GLU A O 1
ATOM 752 N N . LEU A 1 98 ? 2.560 -3.921 -14.441 1.00 80.50 98 LEU A N 1
ATOM 753 C CA . LEU A 1 98 ? 3.517 -4.429 -13.457 1.00 80.50 98 LEU A CA 1
ATOM 754 C C . LEU A 1 98 ? 3.247 -5.896 -13.095 1.00 80.50 98 LEU A C 1
ATOM 756 O O . LEU A 1 98 ? 4.166 -6.608 -12.697 1.00 80.50 98 LEU A O 1
ATOM 760 N N . ALA A 1 99 ? 2.019 -6.389 -13.297 1.00 77.44 99 ALA A N 1
ATOM 761 C CA . ALA A 1 99 ? 1.699 -7.809 -13.140 1.00 77.44 99 ALA A CA 1
ATOM 762 C C . ALA A 1 99 ? 2.303 -8.669 -14.263 1.00 77.44 99 ALA A C 1
ATOM 764 O O . ALA A 1 99 ? 2.450 -9.880 -14.109 1.00 77.44 99 ALA A O 1
ATOM 765 N N . LEU A 1 100 ? 2.652 -8.052 -15.397 1.00 73.88 100 LEU A N 1
ATOM 766 C CA . LEU A 1 100 ? 3.164 -8.736 -16.584 1.00 73.88 100 LEU A CA 1
ATOM 767 C C . LEU A 1 100 ? 4.697 -8.839 -16.611 1.00 73.88 100 LEU A C 1
ATOM 769 O O . LEU A 1 100 ? 5.232 -9.423 -17.552 1.00 73.88 100 LEU A O 1
ATOM 773 N N . GLY A 1 101 ? 5.395 -8.303 -15.601 1.00 62.06 101 GLY A N 1
ATOM 774 C CA . GLY A 1 101 ? 6.853 -8.410 -15.463 1.00 62.06 101 GLY A CA 1
ATOM 775 C C . GLY A 1 101 ? 7.642 -7.736 -16.590 1.00 62.06 101 GLY A C 1
ATOM 776 O O . GLY A 1 101 ? 8.684 -8.258 -16.985 1.00 62.06 101 GLY A O 1
ATOM 777 N N . LYS A 1 102 ? 7.108 -6.642 -17.144 1.00 51.88 102 LYS A N 1
ATOM 778 C 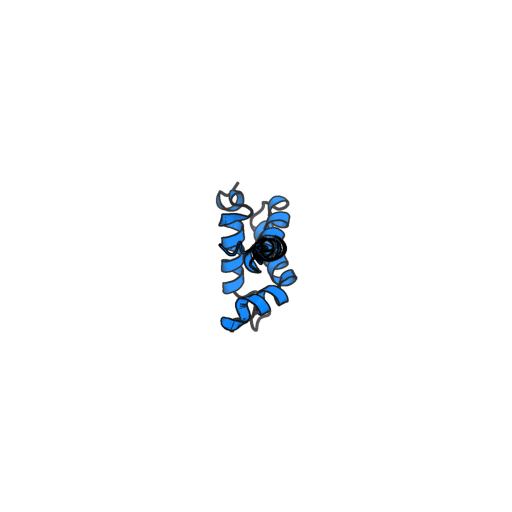CA . LYS A 1 102 ? 7.770 -5.844 -18.182 1.00 51.88 102 LYS A CA 1
ATOM 779 C C . LYS A 1 102 ? 8.764 -4.854 -17.602 1.00 51.88 102 LYS A C 1
ATOM 781 O O . LYS A 1 102 ? 8.454 -4.295 -16.529 1.00 51.88 102 LYS A O 1
#

Sequence (102 aa):
MKTIIIPAFVFLVLLTSCTKNESASVKTAKLACACATTNQESDGVRKCLKDAIKENKQELEVFYKDTNIPVMDNNSEINAFYIQLVMMAMLETECPELALGK

pLDDT: mean 82.98, std 17.95, range [40.97, 97.94]

Foldseek 3Di:
DDDDDDPPVVVVVVVPVPPPPDQLLLVLLQQLLVQCVVVVDPVSSVVSSQVSCVVSQVSNCVRCVVVVDHQADPVRGGDVVSSVSNVCSNCVPNCVVSVVSD

Radius of gyration: 20.07 Å; chains: 1; bounding box: 72×30×35 Å